Protein AF-A0AA89QA02-F1 (afdb_monomer_lite)

Sequence (80 aa):
MVVPHRDAWSTLGRKVLREEVQITDAACPNCGARDLAVRDMRRRDSPTGYAEVKCTTCGHGIYVAGPLSGDQRRRGSGAG

Radius of gyration: 13.04 Å; chains: 1; bounding box: 37×36×25 Å

Foldseek 3Di:
DPPQPVVVQQVVQVCVLQVVDDLQPDARSPPRHSQKDKDKAADLPDQKTKIWIAHPVVGDIDIDMDGDDPVRSVVNPPDD

Structure (mmCIF, N/CA/C/O backbone):
data_AF-A0AA89QA02-F1
#
_entry.id   AF-A0AA89QA02-F1
#
loop_
_atom_site.group_PDB
_atom_site.id
_atom_site.type_symbol
_atom_site.label_atom_id
_atom_site.label_alt_id
_atom_site.label_comp_id
_atom_site.label_asym_id
_atom_site.label_entity_id
_atom_site.label_seq_id
_atom_site.pdbx_PDB_ins_code
_atom_site.Cartn_x
_atom_site.Cartn_y
_atom_site.Cartn_z
_atom_site.occupancy
_atom_site.B_iso_or_equiv
_atom_site.auth_seq_id
_atom_site.auth_comp_id
_atom_site.auth_asym_id
_atom_site.auth_atom_id
_atom_site.pdbx_PDB_model_num
ATOM 1 N N . MET A 1 1 ? -21.048 16.389 -1.466 1.00 37.00 1 MET A N 1
ATOM 2 C CA . MET A 1 1 ? -20.317 15.292 -2.136 1.00 37.00 1 MET A CA 1
ATOM 3 C C . MET A 1 1 ? -18.923 15.239 -1.535 1.00 37.00 1 MET A C 1
ATOM 5 O O . MET A 1 1 ? -18.168 16.180 -1.728 1.00 37.00 1 MET A O 1
ATOM 9 N N . VAL A 1 2 ? -18.615 14.221 -0.727 1.00 47.59 2 VAL A N 1
ATOM 10 C CA . VAL A 1 2 ? -17.273 14.042 -0.151 1.00 47.59 2 VAL A CA 1
ATOM 11 C C . VAL A 1 2 ? -16.395 13.486 -1.264 1.00 47.59 2 VAL A C 1
ATOM 13 O O . VAL A 1 2 ? -16.569 12.342 -1.673 1.00 47.59 2 VAL A O 1
ATOM 16 N N . VAL A 1 3 ? -15.522 14.318 -1.827 1.00 49.00 3 VAL A N 1
ATOM 17 C CA . VAL A 1 3 ? -14.511 13.841 -2.771 1.00 49.00 3 VAL A CA 1
ATOM 18 C C . VAL A 1 3 ? -13.576 12.953 -1.949 1.00 49.00 3 VAL A C 1
ATOM 20 O O . VAL A 1 3 ? -12.988 13.460 -0.991 1.00 49.00 3 VAL A O 1
ATOM 23 N N . PRO A 1 4 ? -13.469 11.642 -2.230 1.00 55.94 4 PRO A N 1
ATOM 24 C CA . PRO A 1 4 ? -12.574 10.786 -1.467 1.00 55.94 4 PRO A CA 1
ATOM 25 C C . PRO A 1 4 ? -11.179 11.399 -1.550 1.00 55.94 4 PRO A C 1
ATOM 27 O O . PRO A 1 4 ? -10.762 11.805 -2.636 1.00 55.94 4 PRO A O 1
ATOM 30 N N . HIS A 1 5 ? -10.488 11.506 -0.410 1.00 64.81 5 HIS A N 1
ATOM 31 C CA . HIS A 1 5 ? -9.129 12.039 -0.300 1.00 64.81 5 HIS A CA 1
ATOM 32 C C . HIS A 1 5 ? -8.154 11.181 -1.124 1.00 64.81 5 HIS A C 1
ATOM 34 O O . HIS A 1 5 ? -7.401 10.361 -0.596 1.00 64.81 5 HIS A O 1
ATOM 40 N N . ARG A 1 6 ? -8.195 11.334 -2.448 1.00 68.81 6 ARG A N 1
ATOM 41 C CA . ARG A 1 6 ? -7.426 10.563 -3.423 1.00 68.81 6 ARG A CA 1
ATOM 42 C C . ARG A 1 6 ? -5.934 10.747 -3.179 1.00 68.81 6 ARG A C 1
ATOM 44 O O . ARG A 1 6 ? -5.171 9.797 -3.341 1.00 68.81 6 ARG A O 1
ATOM 51 N N . ASP A 1 7 ? -5.546 11.920 -2.692 1.00 78.81 7 ASP A N 1
ATOM 52 C CA . ASP A 1 7 ? -4.174 12.243 -2.305 1.00 78.81 7 ASP A CA 1
ATOM 53 C C . ASP A 1 7 ? -3.738 11.491 -1.042 1.00 78.81 7 ASP A C 1
ATOM 55 O O . ASP A 1 7 ? -2.623 10.967 -0.992 1.00 78.81 7 ASP A O 1
ATOM 59 N N . ALA A 1 8 ? -4.625 11.345 -0.050 1.00 82.31 8 ALA A N 1
ATOM 60 C CA . ALA A 1 8 ? -4.338 10.582 1.166 1.00 82.31 8 ALA A CA 1
ATOM 61 C C . ALA A 1 8 ? -4.187 9.085 0.864 1.00 82.31 8 ALA A C 1
ATOM 63 O O . ALA A 1 8 ? -3.218 8.461 1.296 1.00 82.31 8 ALA A O 1
ATOM 64 N N . TRP A 1 9 ? -5.085 8.527 0.047 1.00 83.31 9 TRP A N 1
ATOM 65 C CA . TRP A 1 9 ? -4.994 7.144 -0.428 1.00 83.31 9 TRP A CA 1
ATOM 66 C C . TRP A 1 9 ? -3.741 6.900 -1.274 1.00 83.31 9 TRP A C 1
ATOM 68 O O . TRP A 1 9 ? -3.044 5.909 -1.065 1.00 83.31 9 TRP A O 1
ATOM 78 N N . SER A 1 10 ? -3.407 7.815 -2.187 1.00 83.25 10 SER A N 1
ATOM 79 C CA . SER A 1 10 ? -2.201 7.705 -3.020 1.00 83.25 10 SER A CA 1
ATOM 80 C C . SER A 1 10 ? -0.923 7.776 -2.183 1.00 83.25 10 SER A C 1
ATOM 82 O O . SER A 1 10 ? 0.028 7.038 -2.438 1.00 83.25 10 SER A O 1
ATOM 84 N N . THR A 1 11 ? -0.903 8.640 -1.165 1.00 85.94 11 THR A N 1
ATOM 85 C CA . THR A 1 11 ? 0.225 8.766 -0.234 1.00 85.94 11 THR A CA 1
ATOM 86 C C . THR A 1 11 ? 0.387 7.499 0.594 1.00 85.94 11 THR A C 1
ATOM 88 O O . THR A 1 11 ? 1.493 6.968 0.676 1.00 85.94 11 THR A O 1
ATOM 91 N N . LEU A 1 12 ? -0.709 6.978 1.156 1.00 83.75 12 LEU A N 1
ATOM 92 C CA . LEU A 1 12 ? -0.699 5.727 1.908 1.00 83.75 12 LEU A CA 1
ATOM 93 C C . LEU A 1 12 ? -0.210 4.567 1.036 1.00 83.75 12 LEU A C 1
ATOM 95 O O . LEU A 1 12 ? 0.733 3.880 1.415 1.00 83.75 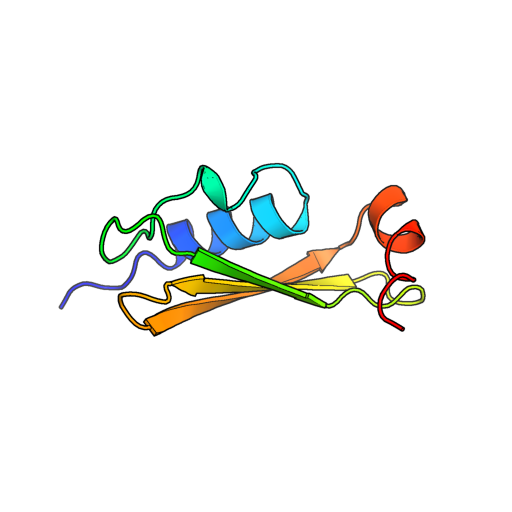12 LEU A O 1
ATOM 99 N N . GLY A 1 13 ? -0.778 4.402 -0.160 1.00 83.88 13 GLY A N 1
ATOM 100 C CA . GLY A 1 13 ? -0.370 3.355 -1.092 1.00 83.88 13 GLY A CA 1
ATOM 101 C C . GLY A 1 13 ? 1.121 3.416 -1.422 1.00 83.88 13 GLY A C 1
ATOM 102 O O . GLY A 1 13 ? 1.790 2.388 -1.416 1.00 83.88 13 GLY A O 1
ATOM 103 N N . ARG A 1 14 ? 1.673 4.611 -1.675 1.00 83.88 14 ARG A N 1
ATOM 104 C CA . ARG A 1 14 ? 3.108 4.775 -1.972 1.00 83.88 14 ARG A CA 1
ATOM 105 C C . ARG A 1 14 ? 4.000 4.430 -0.783 1.00 83.88 14 ARG A C 1
ATOM 107 O O . ARG A 1 14 ? 5.018 3.777 -0.989 1.00 83.88 14 ARG A O 1
ATOM 114 N N . LYS A 1 15 ? 3.622 4.837 0.431 1.00 85.50 15 LYS A N 1
ATOM 115 C CA . LYS A 1 15 ? 4.362 4.493 1.654 1.00 85.50 15 LYS A CA 1
ATOM 116 C C . LYS A 1 15 ? 4.361 2.986 1.894 1.00 85.50 15 LYS A C 1
ATOM 118 O O . LYS A 1 15 ? 5.402 2.413 2.183 1.00 85.50 15 LYS A O 1
ATOM 123 N N . VAL A 1 16 ? 3.214 2.336 1.701 1.00 83.06 16 VAL A N 1
ATOM 124 C CA . VAL A 1 16 ? 3.062 0.878 1.827 1.00 83.06 16 VAL A CA 1
ATOM 125 C C . VAL A 1 16 ? 3.890 0.154 0.773 1.00 83.06 16 VAL A C 1
ATOM 127 O O . VAL A 1 16 ? 4.647 -0.753 1.103 1.00 83.06 16 VAL A O 1
ATOM 130 N N . LEU A 1 17 ? 3.821 0.604 -0.485 1.00 82.44 17 LEU A N 1
ATOM 131 C CA . LEU A 1 17 ? 4.631 0.058 -1.572 1.00 82.44 17 LEU A CA 1
ATOM 132 C C . LEU A 1 17 ? 6.128 0.186 -1.285 1.00 82.44 17 LEU A C 1
ATOM 134 O O . LEU A 1 17 ? 6.892 -0.671 -1.703 1.00 82.44 17 LEU A O 1
ATOM 138 N N . ARG A 1 18 ? 6.560 1.234 -0.578 1.00 81.50 18 ARG A N 1
ATOM 139 C CA . ARG A 1 18 ? 7.953 1.443 -0.155 1.00 81.50 18 ARG A CA 1
ATOM 140 C C . ARG A 1 18 ? 8.298 0.808 1.195 1.00 81.50 18 ARG A C 1
ATOM 142 O O . ARG A 1 18 ? 9.430 0.949 1.639 1.00 81.50 18 ARG A O 1
ATOM 149 N N . GLU A 1 19 ? 7.347 0.115 1.827 1.00 77.00 19 GLU A N 1
ATOM 150 C CA . GLU A 1 19 ? 7.465 -0.450 3.182 1.00 77.00 19 GLU A CA 1
ATOM 151 C C . GLU A 1 19 ? 7.832 0.602 4.251 1.00 77.00 19 GLU A C 1
ATOM 153 O O . GLU A 1 19 ? 8.347 0.277 5.316 1.00 77.00 19 GLU A O 1
ATOM 158 N N . GLU A 1 20 ? 7.534 1.877 3.985 1.00 73.62 20 GLU A N 1
ATOM 159 C CA . GLU A 1 20 ? 7.765 3.008 4.895 1.00 73.62 20 GLU A CA 1
ATOM 160 C C . GLU A 1 20 ? 6.739 3.044 6.039 1.00 73.62 20 GLU A C 1
ATOM 162 O O . GLU A 1 20 ? 6.947 3.716 7.046 1.00 73.62 20 GLU A O 1
ATOM 167 N N . VAL A 1 21 ? 5.609 2.349 5.879 1.00 77.62 21 VAL A N 1
ATOM 168 C CA . VAL A 1 21 ? 4.555 2.244 6.890 1.00 77.62 21 VAL A CA 1
ATOM 169 C C . VAL A 1 21 ? 3.959 0.839 6.887 1.00 77.62 21 VAL A C 1
ATOM 171 O O . VAL A 1 21 ? 3.691 0.271 5.827 1.00 77.62 21 VAL A O 1
ATOM 174 N N . GLN A 1 22 ? 3.732 0.286 8.078 1.00 75.62 22 GLN A N 1
ATOM 175 C CA . GLN A 1 22 ? 2.953 -0.937 8.246 1.00 75.62 22 GLN A CA 1
ATOM 176 C C . GLN A 1 22 ? 1.465 -0.602 8.127 1.00 75.62 22 GLN A C 1
ATOM 178 O O . GLN A 1 22 ? 0.995 0.375 8.710 1.00 75.62 22 GLN A O 1
ATOM 183 N N . ILE A 1 23 ? 0.698 -1.409 7.388 1.00 74.75 23 ILE A N 1
ATOM 184 C CA . ILE A 1 23 ? -0.729 -1.111 7.178 1.00 74.75 23 ILE A CA 1
ATOM 185 C C . ILE A 1 23 ? -1.536 -1.117 8.479 1.00 74.75 23 ILE A C 1
ATOM 187 O O . ILE A 1 23 ? -2.545 -0.428 8.580 1.00 74.75 23 ILE A O 1
ATOM 191 N N . THR A 1 24 ? -1.052 -1.848 9.482 1.00 72.81 24 THR A N 1
ATOM 192 C CA . THR A 1 24 ? -1.620 -1.939 10.831 1.00 72.81 24 THR A CA 1
ATOM 193 C C . THR A 1 24 ? -1.638 -0.594 11.563 1.00 72.81 24 THR A C 1
ATOM 195 O O . THR A 1 24 ? -2.475 -0.368 12.441 1.00 72.81 24 THR A O 1
ATOM 198 N N . ASP A 1 25 ? -0.752 0.328 11.185 1.00 77.94 25 ASP A N 1
ATOM 199 C CA . ASP A 1 25 ? -0.665 1.671 11.766 1.00 77.94 25 ASP A CA 1
ATOM 200 C C . ASP A 1 25 ? -1.423 2.730 10.962 1.00 77.94 25 ASP A C 1
ATOM 202 O O . ASP A 1 25 ? -1.582 3.863 11.417 1.00 77.94 25 ASP A O 1
ATOM 206 N N . ALA A 1 26 ? -1.938 2.371 9.787 1.00 82.31 26 ALA A N 1
ATOM 207 C CA . ALA A 1 26 ? -2.715 3.272 8.958 1.00 82.31 26 ALA A CA 1
ATOM 208 C C . ALA A 1 26 ? -4.216 3.175 9.272 1.00 82.31 26 ALA A C 1
ATOM 210 O O . ALA A 1 26 ? -4.760 2.106 9.540 1.00 82.31 26 ALA A O 1
ATOM 211 N N . ALA A 1 27 ? -4.901 4.315 9.198 1.00 85.88 27 ALA A N 1
ATOM 212 C CA . ALA A 1 27 ? -6.355 4.395 9.244 1.00 85.88 27 ALA A CA 1
ATOM 213 C C . ALA A 1 27 ? -6.901 4.757 7.860 1.00 85.88 27 ALA A C 1
ATOM 215 O O . ALA A 1 27 ? -6.275 5.492 7.093 1.00 85.88 27 ALA A O 1
ATOM 216 N N . CYS A 1 28 ? -8.086 4.248 7.545 1.00 86.94 28 CYS A N 1
ATOM 217 C CA . CYS A 1 28 ? -8.799 4.539 6.317 1.00 86.94 28 CYS A CA 1
ATOM 218 C C . CYS A 1 28 ? -9.089 6.046 6.218 1.00 86.94 28 CYS A C 1
ATOM 220 O O . CYS A 1 28 ? -9.836 6.568 7.047 1.00 86.94 28 CYS A O 1
ATOM 222 N N . PRO A 1 29 ? -8.609 6.746 5.173 1.00 84.00 29 PRO A N 1
ATOM 223 C CA . PRO A 1 29 ? -8.883 8.172 4.984 1.00 84.00 29 PRO A CA 1
ATOM 224 C C . PRO A 1 29 ? -10.364 8.511 4.773 1.00 84.00 29 PRO A C 1
ATOM 226 O O . PRO A 1 29 ? -10.725 9.681 4.797 1.00 84.00 29 PRO A O 1
ATOM 229 N N . ASN A 1 30 ? -11.208 7.510 4.490 1.00 83.12 30 ASN A N 1
ATOM 230 C CA . ASN A 1 30 ? -12.629 7.706 4.206 1.00 83.12 30 ASN A CA 1
ATOM 231 C C . ASN A 1 30 ? -13.521 7.473 5.437 1.00 83.12 30 ASN A C 1
ATOM 233 O O . ASN A 1 30 ? -14.418 8.260 5.702 1.00 83.12 30 ASN A O 1
ATOM 237 N N . CYS A 1 31 ? -13.287 6.392 6.190 1.00 86.31 31 CYS A N 1
ATOM 238 C CA . CYS A 1 31 ? -14.129 6.020 7.336 1.00 86.31 31 CYS A CA 1
ATOM 239 C C . CYS A 1 31 ? -13.393 5.979 8.683 1.00 86.31 31 CYS A C 1
ATOM 241 O O . CYS A 1 31 ? -14.022 5.716 9.700 1.00 86.31 31 CYS A O 1
ATOM 243 N N . GLY A 1 32 ? -12.073 6.185 8.709 1.00 85.06 32 GLY A N 1
ATOM 244 C CA . GLY A 1 32 ? -11.255 6.144 9.927 1.00 85.06 32 GLY A CA 1
ATOM 245 C C . GLY A 1 32 ? -10.946 4.742 10.469 1.00 85.06 32 GLY A C 1
ATOM 246 O O . GLY A 1 32 ? -10.156 4.621 11.401 1.00 85.06 32 GLY A O 1
ATOM 247 N N . ALA A 1 33 ? -11.516 3.678 9.895 1.00 87.38 33 ALA A N 1
ATOM 248 C CA . ALA A 1 33 ? -11.260 2.306 10.336 1.00 87.38 33 ALA A CA 1
ATOM 249 C C . ALA A 1 33 ? -9.813 1.868 10.058 1.00 87.38 33 ALA A C 1
ATOM 251 O O . ALA A 1 33 ? -9.235 2.239 9.036 1.00 87.38 33 ALA A O 1
ATOM 252 N N . ARG A 1 34 ? -9.239 1.047 10.942 1.00 86.31 34 ARG A N 1
ATOM 253 C CA . ARG A 1 34 ? -7.866 0.520 10.805 1.00 86.31 34 ARG A CA 1
ATOM 254 C C . ARG A 1 34 ? -7.806 -0.820 10.064 1.00 86.31 34 ARG A C 1
ATOM 256 O O . ARG A 1 34 ? -6.723 -1.330 9.801 1.00 86.31 34 ARG A O 1
ATOM 263 N N . ASP A 1 35 ? -8.960 -1.361 9.677 1.00 86.44 35 ASP A N 1
ATOM 264 C CA . ASP A 1 35 ? -9.069 -2.593 8.900 1.00 86.44 35 ASP A CA 1
ATOM 265 C C . ASP A 1 35 ? -8.754 -2.328 7.419 1.00 86.44 35 ASP A C 1
ATOM 267 O O . ASP A 1 35 ? -9.627 -2.081 6.574 1.00 86.44 35 ASP A O 1
ATOM 271 N N . LEU A 1 36 ? -7.456 -2.323 7.117 1.00 86.88 36 LEU A N 1
ATOM 272 C CA . LEU A 1 36 ? -6.906 -2.136 5.781 1.00 86.88 36 LEU A CA 1
ATOM 273 C C . LEU A 1 36 ? -6.254 -3.433 5.295 1.00 86.88 36 LEU A C 1
ATOM 275 O O . LEU A 1 36 ? -5.361 -3.986 5.931 1.00 86.88 36 LEU A O 1
ATOM 279 N N . ALA A 1 37 ? -6.680 -3.892 4.125 1.00 87.31 37 ALA A N 1
ATOM 280 C CA . ALA A 1 37 ? -6.050 -4.966 3.381 1.00 87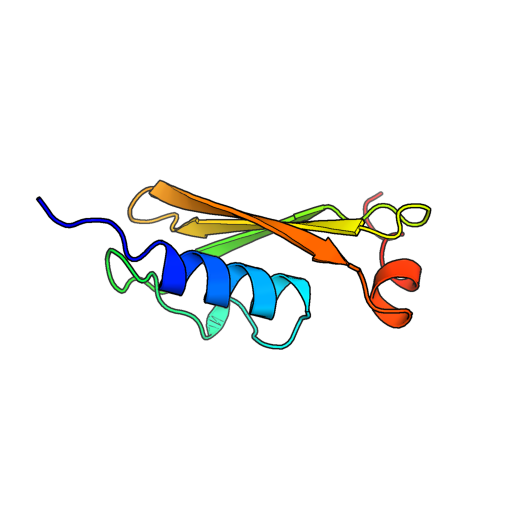.31 37 ALA A CA 1
ATOM 281 C C . ALA A 1 37 ? -5.024 -4.393 2.398 1.00 87.31 37 ALA A C 1
ATOM 283 O O . ALA A 1 37 ? -5.301 -3.422 1.687 1.00 87.31 37 ALA A O 1
ATOM 284 N N . VAL A 1 38 ? -3.858 -5.036 2.327 1.00 85.50 38 VAL A N 1
ATOM 285 C CA . VAL A 1 38 ? -2.826 -4.753 1.325 1.00 85.50 38 VAL A CA 1
ATOM 286 C C . VAL A 1 38 ? -2.635 -5.964 0.449 1.00 85.50 38 VAL A C 1
ATOM 28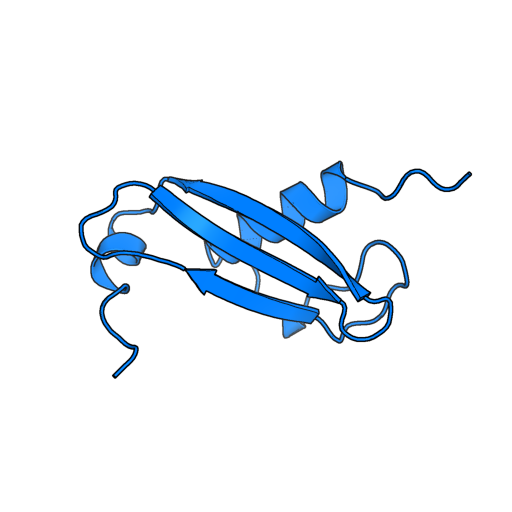8 O O . VAL A 1 38 ? -2.525 -7.084 0.946 1.00 85.50 38 VAL A O 1
ATOM 291 N N . ARG A 1 39 ? -2.519 -5.728 -0.852 1.00 83.94 39 ARG A N 1
ATOM 292 C CA . ARG A 1 39 ? -1.980 -6.712 -1.782 1.00 83.94 39 ARG A CA 1
ATOM 293 C C . ARG A 1 39 ? -0.808 -6.093 -2.503 1.00 83.94 39 ARG A C 1
ATOM 295 O O . ARG A 1 39 ? -0.968 -5.168 -3.294 1.00 83.94 39 ARG A O 1
ATOM 302 N N . ASP A 1 40 ? 0.369 -6.609 -2.206 1.00 77.25 40 ASP A N 1
ATOM 303 C CA . ASP A 1 40 ? 1.576 -6.230 -2.907 1.00 77.25 40 ASP A CA 1
ATOM 304 C C . ASP A 1 40 ? 1.798 -7.199 -4.078 1.00 77.25 40 ASP A C 1
ATOM 306 O O . ASP A 1 40 ? 1.783 -8.420 -3.920 1.00 77.25 40 ASP A O 1
ATOM 310 N N . MET A 1 41 ? 1.925 -6.642 -5.276 1.00 80.06 41 MET A N 1
ATOM 311 C CA . MET A 1 41 ? 2.161 -7.354 -6.523 1.00 80.06 41 MET A CA 1
ATOM 312 C C . MET A 1 41 ? 3.498 -6.886 -7.097 1.00 80.06 41 MET A C 1
ATOM 314 O O . MET A 1 41 ? 3.579 -5.977 -7.930 1.00 80.06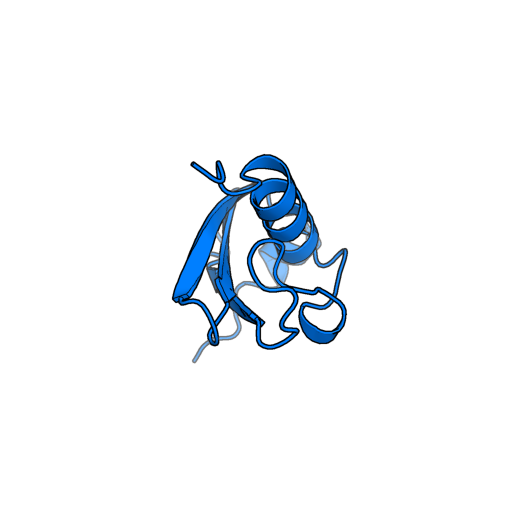 41 MET A O 1
ATOM 318 N N . ARG A 1 42 ? 4.570 -7.532 -6.640 1.00 78.38 42 ARG A N 1
ATOM 319 C CA . ARG A 1 42 ? 5.933 -7.377 -7.159 1.00 78.38 42 ARG A CA 1
ATOM 320 C C . ARG A 1 42 ? 6.276 -8.544 -8.074 1.00 78.38 42 ARG A C 1
ATOM 322 O O . ARG A 1 42 ? 6.038 -9.698 -7.737 1.00 78.38 42 ARG A O 1
ATOM 329 N N . ARG A 1 43 ? 6.891 -8.246 -9.218 1.00 74.88 43 ARG A N 1
ATOM 330 C CA . ARG A 1 43 ? 7.556 -9.249 -10.062 1.00 74.88 43 ARG A CA 1
ATOM 331 C C . ARG A 1 43 ? 9.060 -9.042 -9.955 1.00 74.88 43 ARG A C 1
ATOM 333 O O . ARG A 1 43 ? 9.515 -7.910 -10.092 1.00 74.88 43 ARG A O 1
ATOM 340 N N . ARG A 1 44 ? 9.817 -10.121 -9.743 1.00 70.62 44 ARG A N 1
ATOM 341 C CA . ARG A 1 44 ? 11.285 -10.103 -9.595 1.00 70.62 44 ARG A CA 1
ATOM 342 C C . ARG A 1 44 ? 11.997 -9.375 -10.740 1.00 70.62 44 ARG A C 1
ATOM 344 O O . ARG A 1 44 ? 12.906 -8.588 -10.495 1.00 70.62 44 ARG A O 1
ATOM 351 N N . ASP A 1 45 ? 11.533 -9.595 -11.966 1.00 74.88 45 ASP A N 1
ATOM 352 C CA . ASP A 1 45 ? 12.150 -9.051 -13.182 1.00 74.88 45 ASP A CA 1
ATOM 353 C C . ASP A 1 45 ? 11.538 -7.712 -13.630 1.00 74.88 45 ASP A C 1
ATOM 355 O O . ASP A 1 45 ? 11.900 -7.178 -14.676 1.00 74.88 45 ASP A O 1
ATOM 359 N N . SER A 1 46 ? 10.614 -7.144 -12.845 1.00 80.38 46 SER A N 1
ATOM 360 C CA . SER A 1 46 ? 10.005 -5.848 -13.143 1.00 80.38 46 SER A CA 1
ATOM 361 C C . SER A 1 46 ? 10.670 -4.731 -12.331 1.00 80.38 46 SER A C 1
ATOM 363 O O . SER A 1 46 ? 10.776 -4.836 -11.105 1.00 80.38 46 SER A O 1
ATOM 365 N N . PRO A 1 47 ? 11.070 -3.609 -12.961 1.00 79.94 47 PRO A N 1
ATOM 366 C CA . PRO A 1 47 ? 11.519 -2.423 -12.231 1.00 79.94 47 PRO A CA 1
ATOM 367 C C . PRO A 1 47 ? 10.369 -1.730 -11.480 1.00 79.94 47 PRO A C 1
ATOM 369 O O . PRO A 1 47 ? 10.609 -0.883 -10.619 1.00 79.94 47 PRO A O 1
ATOM 372 N N . THR A 1 48 ? 9.123 -2.084 -11.797 1.00 84.44 48 THR A N 1
ATOM 373 C CA . THR A 1 48 ? 7.906 -1.499 -11.236 1.00 84.44 48 THR A CA 1
ATOM 374 C C . THR A 1 48 ? 7.131 -2.555 -10.463 1.00 84.44 48 THR A C 1
ATOM 376 O O . THR A 1 48 ? 6.954 -3.680 -10.934 1.00 84.44 48 THR A O 1
ATOM 379 N N . GLY A 1 49 ? 6.645 -2.182 -9.288 1.00 86.38 49 GLY A N 1
ATOM 380 C CA . GLY A 1 49 ? 5.738 -2.990 -8.496 1.00 86.38 49 GLY A CA 1
ATOM 381 C C . GLY A 1 49 ? 4.480 -2.216 -8.183 1.00 86.38 49 GLY A C 1
ATOM 382 O O . GLY A 1 49 ? 4.365 -1.013 -8.452 1.00 86.38 49 GLY A O 1
ATOM 383 N N . TYR A 1 50 ? 3.528 -2.945 -7.634 1.00 86.50 50 TYR A N 1
ATOM 384 C CA . TYR A 1 50 ? 2.195 -2.439 -7.425 1.00 86.50 50 TYR A CA 1
ATOM 385 C C . TYR A 1 50 ? 1.723 -2.776 -6.023 1.00 86.50 50 TYR A C 1
ATOM 387 O O . TYR A 1 50 ? 1.967 -3.874 -5.536 1.00 86.50 50 TYR A O 1
ATOM 395 N N . ALA A 1 51 ? 1.037 -1.835 -5.389 1.00 85.56 51 ALA A N 1
ATOM 396 C CA . ALA A 1 51 ? 0.371 -2.063 -4.120 1.00 85.56 51 ALA A CA 1
ATOM 397 C C . ALA A 1 51 ? -1.093 -1.663 -4.255 1.00 85.56 51 ALA A C 1
ATOM 399 O O . ALA A 1 51 ? -1.424 -0.526 -4.599 1.00 85.56 51 ALA A O 1
ATOM 400 N N . GLU A 1 52 ? -1.971 -2.611 -3.976 1.00 88.31 52 GLU A N 1
ATOM 401 C CA . GLU A 1 52 ? -3.379 -2.356 -3.741 1.00 88.31 52 GLU A CA 1
ATOM 402 C C . GLU A 1 52 ? -3.579 -2.153 -2.241 1.00 88.31 52 GLU A C 1
ATOM 404 O O . GLU A 1 52 ? -3.173 -2.997 -1.442 1.00 88.31 52 GLU A O 1
ATOM 409 N N . VAL A 1 53 ? -4.209 -1.046 -1.855 1.00 88.19 53 VAL A N 1
ATOM 410 C CA . VAL A 1 53 ? -4.625 -0.802 -0.472 1.00 88.19 53 VAL A CA 1
ATOM 411 C C . VAL A 1 53 ? -6.126 -0.593 -0.456 1.00 88.19 53 VAL A C 1
ATOM 413 O O . VAL A 1 53 ? -6.632 0.297 -1.138 1.00 88.19 53 VAL A O 1
ATOM 416 N N . LYS A 1 54 ? -6.839 -1.390 0.338 1.00 89.25 54 LYS A N 1
ATOM 417 C CA . LYS A 1 54 ? -8.299 -1.360 0.419 1.00 89.25 54 LYS A CA 1
ATOM 418 C C . LYS A 1 54 ? -8.771 -1.450 1.860 1.00 89.25 54 LYS A C 1
ATOM 420 O O . LYS A 1 54 ? -8.342 -2.314 2.607 1.00 89.25 54 LYS A O 1
ATOM 425 N N . CYS A 1 55 ? -9.706 -0.594 2.239 1.00 91.06 55 CYS A N 1
ATOM 426 C CA . CYS A 1 55 ? -10.427 -0.713 3.494 1.00 91.06 55 CYS A CA 1
ATOM 427 C C . CYS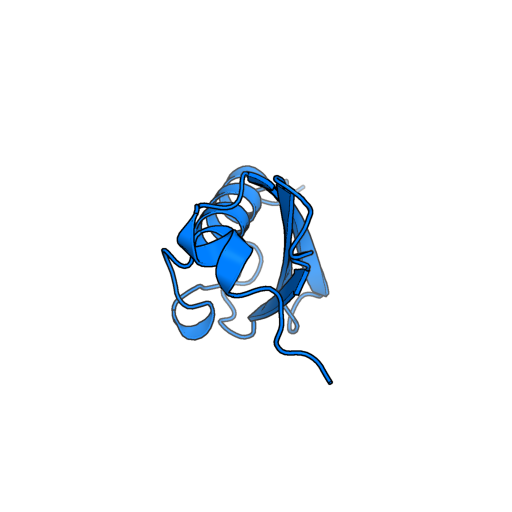 A 1 55 ? -11.496 -1.793 3.374 1.00 91.06 55 CYS A C 1
ATOM 429 O O . CYS A 1 55 ? -12.352 -1.742 2.486 1.00 91.06 55 CYS A O 1
ATOM 431 N N . THR A 1 56 ? -11.455 -2.768 4.275 1.00 89.25 56 THR A N 1
ATOM 432 C CA . THR A 1 56 ? -12.438 -3.856 4.320 1.00 89.25 56 THR A CA 1
ATOM 433 C C . THR A 1 56 ? -13.760 -3.391 4.928 1.00 89.25 56 THR A C 1
ATOM 435 O O . THR A 1 56 ? -14.803 -3.924 4.566 1.00 89.25 56 THR A O 1
ATOM 438 N N . THR A 1 57 ? -13.744 -2.347 5.764 1.00 89.62 57 THR A N 1
ATOM 439 C CA . THR A 1 57 ? -14.943 -1.775 6.394 1.00 89.62 57 THR A CA 1
ATOM 440 C C . THR A 1 57 ? -15.811 -0.989 5.412 1.00 89.62 57 THR A C 1
ATOM 442 O O . THR A 1 57 ? -17.012 -1.213 5.331 1.00 89.62 57 THR A O 1
ATOM 445 N N . CYS A 1 58 ? -15.228 -0.044 4.664 1.00 88.81 58 CYS A N 1
ATOM 446 C CA . CYS A 1 58 ? -15.986 0.831 3.755 1.00 88.81 58 CYS A CA 1
ATOM 447 C C . CYS A 1 58 ? -15.850 0.454 2.274 1.00 88.81 58 CYS A C 1
ATOM 449 O O . CYS A 1 58 ? -16.383 1.148 1.406 1.00 88.81 58 CYS A O 1
ATOM 451 N N . GLY A 1 59 ? -15.076 -0.590 1.967 1.00 86.50 59 GLY A N 1
ATOM 452 C CA . GLY A 1 59 ? -14.862 -1.105 0.615 1.00 86.50 59 GLY A CA 1
ATOM 453 C C . GLY A 1 59 ? -14.027 -0.211 -0.306 1.00 86.50 59 GLY A C 1
ATOM 454 O O . GLY A 1 59 ? -13.728 -0.624 -1.426 1.00 86.50 59 GLY A O 1
ATOM 455 N N . HIS A 1 60 ? -13.629 0.985 0.136 1.00 86.94 60 HIS A N 1
ATOM 456 C CA . HIS A 1 60 ? -12.819 1.898 -0.666 1.00 86.94 60 HIS A CA 1
ATOM 457 C C . HIS A 1 60 ? -11.362 1.462 -0.689 1.00 86.94 60 HIS A C 1
ATOM 459 O O . HIS A 1 60 ? -10.802 1.085 0.336 1.00 86.94 60 HIS A O 1
ATOM 465 N N . GLY A 1 61 ? -10.736 1.570 -1.852 1.00 86.31 61 GLY A N 1
ATOM 466 C CA . GLY A 1 61 ? -9.323 1.288 -2.012 1.00 86.31 61 GLY A CA 1
ATOM 467 C C . GLY A 1 61 ? -8.743 1.974 -3.232 1.00 86.31 61 GLY A C 1
ATOM 468 O O . GLY A 1 61 ? -9.466 2.520 -4.066 1.00 86.31 61 GLY A O 1
ATOM 469 N N . ILE A 1 62 ? -7.422 1.945 -3.315 1.00 87.19 62 ILE A N 1
ATOM 470 C CA . ILE A 1 62 ? -6.665 2.439 -4.453 1.00 87.19 62 ILE A CA 1
ATOM 471 C C . ILE A 1 62 ? -5.612 1.418 -4.855 1.00 87.19 62 ILE A C 1
ATOM 473 O O . ILE A 1 62 ? -5.106 0.646 -4.042 1.00 87.19 62 ILE A O 1
ATOM 477 N N . TYR A 1 63 ? -5.245 1.485 -6.123 1.00 86.88 63 TYR A N 1
ATOM 478 C CA . TYR A 1 63 ? -4.095 0.806 -6.671 1.00 86.88 63 TYR A CA 1
ATOM 479 C C . TYR A 1 63 ? -3.010 1.830 -6.983 1.00 86.88 63 TYR A C 1
ATOM 481 O O . TYR A 1 63 ? -3.264 2.816 -7.680 1.00 86.88 63 TYR A O 1
ATOM 489 N N . VAL A 1 64 ? -1.801 1.603 -6.481 1.00 86.00 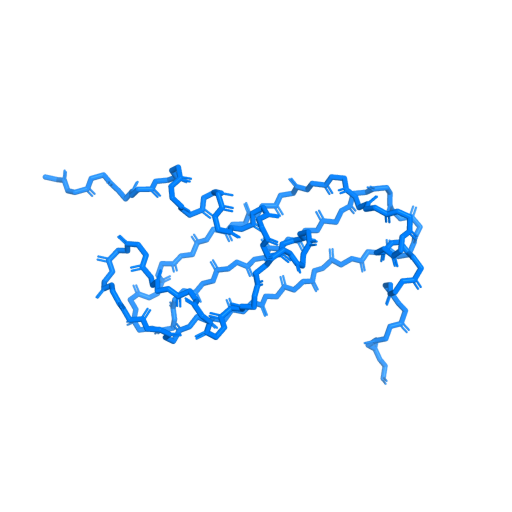64 VAL A N 1
ATOM 490 C CA . VAL A 1 64 ? -0.641 2.428 -6.811 1.00 86.00 64 VAL A CA 1
ATOM 491 C C . VAL A 1 64 ? 0.425 1.596 -7.506 1.00 86.00 64 VAL A C 1
ATOM 493 O O . VAL A 1 64 ? 0.706 0.463 -7.127 1.00 86.00 64 VAL A O 1
ATOM 496 N N . ALA A 1 65 ? 1.040 2.193 -8.521 1.00 87.38 65 ALA A N 1
ATOM 497 C CA . ALA A 1 65 ? 2.226 1.672 -9.180 1.00 87.38 65 ALA A CA 1
ATOM 498 C C . ALA A 1 65 ? 3.426 2.541 -8.804 1.00 87.38 65 ALA A C 1
ATOM 500 O O . ALA A 1 65 ? 3.302 3.766 -8.698 1.00 87.38 65 ALA A O 1
ATOM 501 N N . GLY A 1 66 ? 4.592 1.929 -8.634 1.00 84.88 66 GLY A N 1
ATOM 502 C CA . GLY A 1 66 ? 5.809 2.670 -8.337 1.00 84.88 66 GLY A CA 1
ATOM 503 C C . GLY A 1 66 ? 7.082 1.875 -8.603 1.00 84.88 66 GLY A C 1
ATOM 504 O O . GLY A 1 66 ? 7.048 0.644 -8.680 1.00 84.88 66 GLY A O 1
ATOM 505 N N . PRO A 1 67 ? 8.215 2.574 -8.774 1.00 83.81 67 PRO A N 1
ATOM 506 C CA . PRO A 1 67 ? 9.504 1.921 -8.912 1.00 83.81 67 PRO A CA 1
ATOM 507 C C . PRO A 1 67 ? 9.848 1.184 -7.618 1.00 83.81 67 PRO A C 1
ATOM 509 O O . PRO A 1 67 ? 9.712 1.740 -6.527 1.00 83.81 67 PRO A O 1
ATOM 512 N N . LEU A 1 68 ? 10.307 -0.056 -7.758 1.00 79.06 68 LEU A N 1
ATOM 513 C CA . LEU A 1 68 ? 10.777 -0.857 -6.635 1.00 79.06 68 LEU A CA 1
ATOM 514 C C . LEU A 1 68 ? 12.224 -0.505 -6.319 1.00 79.06 68 LEU A C 1
ATOM 516 O O . LEU A 1 68 ? 13.068 -0.412 -7.216 1.00 79.06 68 LEU A O 1
ATOM 520 N N . SER A 1 69 ? 12.538 -0.360 -5.035 1.00 76.75 69 SER A N 1
ATOM 521 C CA . SER A 1 69 ? 13.930 -0.228 -4.614 1.00 76.75 69 SER A CA 1
ATOM 522 C C . SER A 1 69 ? 14.694 -1.544 -4.850 1.00 76.75 69 SER A C 1
ATOM 524 O O . SER A 1 69 ? 14.109 -2.608 -5.083 1.00 76.75 69 SER A O 1
ATOM 526 N N . GLY A 1 70 ? 16.032 -1.493 -4.843 1.00 76.19 70 GLY A N 1
ATOM 527 C CA . GLY A 1 70 ? 16.875 -2.677 -5.077 1.00 76.19 70 GLY A CA 1
ATOM 528 C C . GLY A 1 70 ? 16.542 -3.852 -4.150 1.00 76.19 70 GLY A C 1
ATOM 529 O O . GLY A 1 70 ? 16.520 -5.001 -4.592 1.00 76.19 70 GLY A O 1
ATOM 530 N N . ASP A 1 71 ? 16.193 -3.561 -2.898 1.00 75.25 71 ASP A N 1
ATOM 531 C CA . ASP A 1 71 ? 15.810 -4.575 -1.915 1.00 75.25 71 ASP A CA 1
ATOM 532 C C . ASP A 1 71 ? 14.439 -5.183 -2.201 1.00 75.25 71 ASP A C 1
ATOM 534 O O . ASP A 1 71 ? 14.222 -6.375 -1.989 1.00 75.25 71 ASP A O 1
ATOM 538 N N . GLN A 1 72 ? 13.519 -4.391 -2.740 1.00 74.44 72 GLN A N 1
ATOM 539 C CA . GLN A 1 72 ? 12.173 -4.844 -3.069 1.00 74.44 72 GLN A CA 1
ATOM 540 C C . GLN A 1 72 ? 12.153 -5.743 -4.300 1.00 74.44 72 GLN A C 1
ATOM 542 O O . GLN A 1 72 ? 11.438 -6.744 -4.313 1.00 74.44 72 GLN A O 1
ATOM 547 N N . ARG A 1 73 ? 12.991 -5.441 -5.300 1.00 71.44 73 ARG A N 1
ATOM 548 C CA . ARG A 1 73 ? 13.180 -6.303 -6.478 1.00 71.44 73 ARG A CA 1
ATOM 549 C C . ARG A 1 73 ? 13.702 -7.686 -6.092 1.00 71.44 73 ARG A C 1
ATOM 551 O O . ARG A 1 73 ? 13.245 -8.689 -6.630 1.00 71.44 73 ARG A O 1
ATOM 558 N N . ARG A 1 74 ? 14.608 -7.752 -5.109 1.00 70.69 74 ARG A N 1
ATOM 559 C CA . ARG A 1 74 ? 15.135 -9.022 -4.584 1.00 70.69 74 ARG A CA 1
ATOM 560 C C . ARG A 1 74 ? 14.093 -9.826 -3.800 1.00 70.69 74 ARG A C 1
ATOM 562 O O . ARG A 1 74 ? 14.088 -11.049 -3.899 1.00 70.69 74 ARG A O 1
ATOM 569 N N . ARG A 1 75 ? 13.199 -9.158 -3.061 1.00 68.38 75 ARG A N 1
ATOM 570 C CA . ARG A 1 75 ? 12.175 -9.800 -2.211 1.00 68.38 75 ARG A CA 1
ATOM 571 C C . ARG A 1 75 ? 10.973 -10.392 -2.955 1.00 68.38 75 ARG A C 1
ATOM 573 O O . ARG A 1 75 ? 10.270 -11.205 -2.369 1.00 68.38 75 ARG A O 1
ATOM 580 N N . GLY A 1 76 ? 10.731 -10.046 -4.220 1.00 61.91 76 GLY A N 1
ATOM 581 C CA . GLY A 1 76 ? 9.552 -10.483 -4.992 1.00 61.91 76 GLY A CA 1
ATOM 582 C C . GLY A 1 76 ? 9.469 -11.980 -5.355 1.00 61.91 76 GLY A C 1
ATOM 583 O O . GLY A 1 76 ? 8.854 -12.300 -6.366 1.00 61.91 76 GLY A O 1
ATOM 584 N N . SER A 1 77 ? 10.104 -12.883 -4.594 1.00 50.19 77 SER A N 1
ATOM 585 C CA . SER A 1 77 ? 10.203 -14.328 -4.890 1.00 50.19 77 SER A CA 1
ATOM 586 C C . SER A 1 77 ? 9.473 -15.247 -3.891 1.00 50.19 77 SER A C 1
ATOM 588 O O . SER A 1 77 ? 9.727 -16.444 -3.896 1.00 50.19 77 SER A O 1
ATOM 590 N N . GLY A 1 78 ? 8.591 -14.737 -3.026 1.00 43.56 78 GLY A N 1
ATOM 591 C CA . GLY A 1 78 ? 7.948 -15.538 -1.971 1.00 43.56 78 GLY A CA 1
ATOM 592 C C . GLY A 1 78 ? 6.424 -15.594 -2.058 1.00 43.56 78 GLY A C 1
ATOM 593 O O . GLY A 1 78 ? 5.757 -15.033 -1.197 1.00 43.56 78 GLY A O 1
ATOM 594 N N . ALA A 1 79 ? 5.877 -16.250 -3.081 1.00 39.59 79 ALA A N 1
ATOM 595 C CA . ALA A 1 79 ? 4.498 -16.744 -3.071 1.00 39.59 79 ALA A CA 1
ATOM 596 C C . ALA A 1 79 ? 4.435 -18.043 -3.889 1.00 39.59 79 ALA A C 1
ATOM 598 O O . ALA A 1 79 ? 4.194 -18.020 -5.096 1.00 39.59 79 ALA A O 1
ATOM 599 N N . GLY A 1 80 ? 4.733 -19.153 -3.216 1.00 33.50 80 GLY A N 1
ATOM 600 C CA . GLY A 1 80 ? 4.553 -20.530 -3.664 1.00 33.50 80 GLY A CA 1
ATOM 601 C C . GLY A 1 80 ? 4.258 -21.374 -2.440 1.00 33.50 80 GLY A C 1
ATOM 602 O O . GLY A 1 80 ? 5.062 -21.263 -1.488 1.00 33.50 80 GLY A O 1
#

Organism: Streptomyces collinus (NCBI:txid42684)

Secondary structure (DSSP, 8-state):
-----HHHHHHHHHHHHTTSS-GGG---TTT----EEEEEE--TT-SEEEEEEEETTT--EEEEEEEPPHHHHHHTT---

pLDDT: mean 77.85, std 12.82, range [33.5, 91.06]